Protein AF-G8C6I3-F1 (afdb_monomer_lite)

Organism: Neotoma floridana (NCBI:txid42409)

Secondary structure (DSSP, 8-state):
-HHHHHHHHHHHHHTT-S---------------SSS---EEEEPTTS-EEEEE--SS--TT--S----

pLDDT: mean 96.06, std 3.21, range [85.31, 98.81]

Structure (mmCIF, N/CA/C/O backbone):
data_AF-G8C6I3-F1
#
_entry.id   AF-G8C6I3-F1
#
loop_
_atom_site.group_PDB
_atom_site.id
_atom_site.type_symbol
_atom_site.label_atom_id
_atom_site.label_alt_id
_atom_site.label_comp_id
_atom_site.label_asym_id
_atom_site.label_entity_id
_atom_site.label_seq_id
_atom_site.pdbx_PDB_ins_code
_atom_site.Cartn_x
_atom_site.Cartn_y
_atom_site.Cartn_z
_atom_site.occupancy
_atom_site.B_iso_or_equiv
_atom_site.auth_seq_id
_atom_site.auth_comp_id
_atom_site.auth_asym_id
_atom_site.auth_atom_id
_atom_site.pdbx_PDB_model_num
ATOM 1 N N . ASP A 1 1 ? -1.415 3.781 9.562 1.00 96.50 1 ASP A N 1
ATOM 2 C CA . ASP A 1 1 ? -2.768 3.383 9.153 1.00 96.50 1 ASP A CA 1
ATOM 3 C C . ASP A 1 1 ? -3.458 2.640 10.285 1.00 96.50 1 ASP A C 1
ATOM 5 O O . ASP A 1 1 ? -4.307 3.230 10.931 1.00 96.50 1 ASP A O 1
ATOM 9 N N . GLU A 1 2 ? -2.981 1.450 10.655 1.00 97.94 2 GLU A N 1
ATOM 10 C CA . GLU A 1 2 ? -3.565 0.646 11.744 1.00 97.94 2 GLU A CA 1
ATOM 11 C C . GLU A 1 2 ? -3.664 1.378 13.098 1.00 97.94 2 GLU A C 1
ATOM 13 O O . GLU A 1 2 ? -4.731 1.403 13.699 1.00 97.94 2 GLU A O 1
ATOM 18 N N . ASN A 1 3 ? -2.603 2.066 13.541 1.00 98.44 3 ASN A N 1
ATOM 19 C CA . ASN A 1 3 ? -2.664 2.867 14.775 1.00 98.44 3 ASN A CA 1
ATOM 20 C C . ASN A 1 3 ? -3.770 3.935 14.726 1.00 98.44 3 ASN A C 1
ATOM 22 O O . ASN A 1 3 ? -4.504 4.097 15.691 1.00 98.44 3 ASN A O 1
ATOM 26 N N . LEU A 1 4 ? -3.933 4.615 13.584 1.00 98.56 4 LEU A N 1
ATOM 27 C CA . LEU A 1 4 ? -4.986 5.617 13.410 1.00 98.56 4 LEU A CA 1
ATOM 28 C C . LEU A 1 4 ? -6.376 4.965 13.417 1.00 98.56 4 LEU A C 1
ATOM 30 O O . LEU A 1 4 ? -7.318 5.545 13.950 1.00 98.56 4 LEU A O 1
ATOM 34 N N . ALA A 1 5 ? -6.509 3.758 12.860 1.00 98.56 5 ALA A N 1
ATOM 35 C CA . ALA A 1 5 ? -7.750 2.995 12.938 1.00 98.56 5 ALA A CA 1
ATOM 36 C C . ALA A 1 5 ? -8.116 2.668 14.398 1.00 98.56 5 ALA A C 1
ATOM 38 O O . ALA A 1 5 ? -9.264 2.875 14.787 1.00 98.56 5 ALA A O 1
ATOM 39 N N . TYR A 1 6 ? -7.146 2.254 15.225 1.00 98.44 6 TYR A N 1
ATOM 40 C CA . TYR A 1 6 ? -7.355 2.055 16.666 1.00 98.44 6 TYR A CA 1
ATOM 41 C C . TYR A 1 6 ? -7.688 3.356 17.400 1.00 98.44 6 TYR A C 1
ATOM 43 O O . TYR A 1 6 ? -8.578 3.372 18.249 1.00 98.44 6 TYR A O 1
ATOM 51 N N . ASP A 1 7 ? -7.032 4.462 17.051 1.00 98.69 7 ASP A N 1
ATOM 52 C CA . ASP A 1 7 ? -7.313 5.768 17.651 1.00 98.69 7 ASP A CA 1
ATOM 53 C C . ASP A 1 7 ? -8.750 6.231 17.357 1.00 98.69 7 ASP A C 1
ATOM 55 O O . ASP A 1 7 ? -9.421 6.777 18.235 1.00 98.69 7 ASP A O 1
ATOM 59 N N . ILE A 1 8 ? -9.245 6.001 16.138 1.00 98.69 8 ILE A N 1
ATOM 60 C CA . ILE A 1 8 ? -10.624 6.321 15.740 1.00 98.69 8 ILE A CA 1
ATOM 61 C C . ILE A 1 8 ? -11.627 5.381 16.419 1.00 98.69 8 ILE A C 1
ATOM 63 O O . ILE A 1 8 ? -12.659 5.838 16.907 1.00 98.69 8 ILE A O 1
ATOM 67 N N . GLU A 1 9 ? -11.332 4.082 16.485 1.00 98.62 9 GLU A N 1
ATOM 68 C CA . GLU A 1 9 ? -12.172 3.102 17.180 1.00 98.62 9 GLU A CA 1
ATOM 69 C C . GLU A 1 9 ? -12.363 3.480 18.658 1.00 98.62 9 GLU A C 1
ATOM 71 O O . GLU A 1 9 ? -13.493 3.495 19.152 1.00 98.62 9 GLU A O 1
ATOM 76 N N . ASN A 1 10 ? -11.282 3.872 19.340 1.00 98.56 10 ASN A N 1
ATOM 77 C CA . ASN A 1 10 ? -11.330 4.347 20.723 1.00 98.56 10 ASN A CA 1
ATOM 78 C C . ASN A 1 10 ? -12.195 5.608 20.862 1.00 98.56 10 ASN A C 1
ATOM 80 O O . ASN A 1 10 ? -13.066 5.662 21.729 1.00 98.56 10 ASN A O 1
ATOM 84 N N . GLN A 1 11 ? -12.043 6.585 19.962 1.00 98.81 11 GLN A N 1
ATOM 85 C CA . GLN A 1 11 ? -12.899 7.779 19.950 1.00 98.81 11 GLN A CA 1
ATOM 86 C C . GLN A 1 11 ? -14.383 7.433 19.745 1.00 98.81 11 GLN A C 1
ATOM 88 O O . GLN A 1 11 ? -15.254 8.024 20.380 1.00 98.81 11 GLN A O 1
ATOM 93 N N . PHE A 1 12 ? -14.706 6.452 18.899 1.00 98.75 12 PHE A N 1
ATOM 94 C CA . PHE A 1 12 ? -16.086 5.992 18.714 1.00 98.75 12 PHE A CA 1
ATOM 95 C C . PHE A 1 12 ? -16.666 5.337 19.972 1.00 98.75 12 PHE A C 1
ATOM 97 O O . PHE A 1 12 ? -17.849 5.535 20.275 1.00 98.75 12 PHE A O 1
ATOM 104 N N . HIS A 1 13 ? -15.846 4.601 20.726 1.00 98.31 13 HIS A N 1
ATOM 105 C CA . HIS A 1 13 ? -16.230 4.102 22.044 1.00 98.31 13 HIS A CA 1
ATOM 106 C C . HIS A 1 13 ? -16.462 5.246 23.043 1.00 98.31 13 HIS A C 1
ATOM 108 O O . HIS A 1 13 ? -17.477 5.230 23.745 1.00 98.31 13 HIS A O 1
ATOM 114 N N . ASP A 1 14 ? -15.607 6.272 23.050 1.00 98.56 14 ASP A N 1
ATOM 115 C CA . ASP A 1 14 ? -15.748 7.451 23.918 1.00 98.56 14 ASP A CA 1
ATOM 116 C C . ASP A 1 14 ? -17.014 8.264 23.606 1.00 98.56 14 ASP A C 1
ATOM 118 O O . ASP A 1 14 ? -17.684 8.769 24.513 1.00 98.56 14 ASP A O 1
ATOM 122 N N . PHE A 1 15 ? -17.407 8.331 22.331 1.00 98.50 15 PHE A N 1
ATOM 123 C CA . PHE A 1 15 ? -18.667 8.941 21.893 1.00 98.50 15 PHE A CA 1
ATOM 124 C C . PHE A 1 15 ? -19.907 8.099 22.209 1.00 98.50 15 PHE A C 1
ATOM 126 O O . PHE A 1 15 ? -21.028 8.554 21.972 1.00 98.50 15 PHE A O 1
ATOM 133 N N . LYS A 1 16 ? -19.735 6.898 22.776 1.00 98.12 16 LYS A N 1
ATOM 134 C CA . LYS A 1 16 ? -20.822 5.991 23.174 1.00 98.12 16 LYS A CA 1
ATOM 135 C C . LYS A 1 16 ? -21.749 5.635 22.009 1.00 98.12 16 LYS A C 1
ATOM 137 O O . LYS A 1 16 ? -22.965 5.532 22.185 1.00 98.12 16 LYS A O 1
ATOM 142 N N . LEU A 1 17 ? -21.183 5.442 20.814 1.00 98.44 17 LEU A N 1
ATOM 143 C CA . LEU A 1 17 ? -21.941 4.909 19.684 1.00 98.44 17 LEU A CA 1
ATOM 144 C C . LEU A 1 17 ? -22.497 3.525 20.041 1.00 98.44 17 LEU A C 1
ATOM 146 O O . LEU A 1 17 ? -21.851 2.740 20.735 1.00 98.44 17 LEU A O 1
ATOM 150 N N . SER A 1 18 ? -23.702 3.209 19.561 1.00 97.88 18 SER A N 1
ATOM 151 C CA . SER A 1 18 ? -24.418 1.992 19.972 1.00 97.88 18 SER A CA 1
ATOM 152 C C . SER A 1 18 ? -23.666 0.697 19.652 1.00 97.88 18 SER A C 1
ATOM 154 O O . SER A 1 18 ? -23.844 -0.300 20.347 1.00 97.88 18 SER A O 1
ATOM 156 N N . LYS A 1 19 ? -22.844 0.696 18.596 1.00 98.00 19 LYS A N 1
ATOM 157 C CA . LYS A 1 19 ? -21.981 -0.426 18.227 1.00 98.00 19 LYS A CA 1
ATOM 158 C C . LYS A 1 19 ? -20.781 0.077 17.430 1.00 98.00 19 LYS A C 1
ATOM 160 O O . LYS A 1 19 ? -20.948 0.868 16.507 1.00 98.00 19 LYS A O 1
ATOM 165 N N . VAL A 1 20 ? -19.604 -0.440 17.761 1.00 98.19 20 VAL A N 1
ATOM 166 C CA . VAL A 1 20 ? -18.335 -0.210 17.060 1.00 98.19 20 VAL A CA 1
ATOM 167 C C . VAL A 1 20 ? -17.712 -1.583 16.816 1.00 98.19 20 VAL A C 1
ATOM 169 O O . VAL A 1 20 ? -17.790 -2.450 17.688 1.00 98.19 20 VAL A O 1
ATOM 172 N N . TRP A 1 21 ? -17.200 -1.831 15.614 1.00 98.25 21 TRP A N 1
ATOM 173 C CA . TRP A 1 21 ? -16.571 -3.101 15.251 1.00 98.25 21 TRP A CA 1
ATOM 174 C C . TRP A 1 21 ? -15.556 -2.894 14.127 1.00 98.25 21 TRP A C 1
ATOM 176 O O . TRP A 1 21 ? -15.634 -1.915 13.385 1.00 98.25 21 TRP A O 1
ATOM 186 N N . ARG A 1 22 ? -14.631 -3.845 13.994 1.00 98.44 22 ARG A N 1
ATOM 187 C CA . ARG A 1 22 ? -13.631 -3.893 12.923 1.00 98.44 22 ARG A CA 1
ATOM 188 C C . ARG A 1 22 ? -14.122 -4.786 11.792 1.00 98.44 22 ARG A C 1
ATOM 190 O O . ARG A 1 22 ? -14.785 -5.792 12.044 1.00 98.44 22 ARG A O 1
ATOM 197 N N . ASP A 1 23 ? -13.767 -4.427 10.568 1.00 98.19 23 ASP A N 1
ATOM 198 C CA . ASP A 1 23 ? -14.041 -5.213 9.368 1.00 98.19 23 ASP A CA 1
ATOM 199 C C . ASP A 1 23 ? -12.715 -5.460 8.636 1.00 98.19 23 ASP A C 1
ATOM 201 O O . ASP A 1 23 ? -12.155 -4.554 8.019 1.00 98.19 23 ASP A O 1
ATOM 205 N N . GLU A 1 24 ? -12.155 -6.658 8.805 1.00 98.00 24 GLU A N 1
ATOM 206 C CA . GLU A 1 24 ? -10.808 -7.006 8.341 1.00 98.00 24 GLU A CA 1
ATOM 207 C C . GLU A 1 24 ? -10.848 -7.679 6.964 1.00 98.00 24 GLU A C 1
ATOM 209 O O . GLU A 1 24 ? -11.595 -8.634 6.747 1.00 98.00 24 GLU A O 1
ATOM 214 N N . HIS A 1 25 ? -9.991 -7.218 6.045 1.00 98.00 25 HIS A N 1
ATOM 215 C CA . HIS A 1 25 ? -9.888 -7.751 4.684 1.00 98.00 25 HIS A CA 1
ATOM 216 C C . HIS A 1 25 ? -8.437 -7.875 4.228 1.00 98.00 25 HIS A C 1
ATOM 21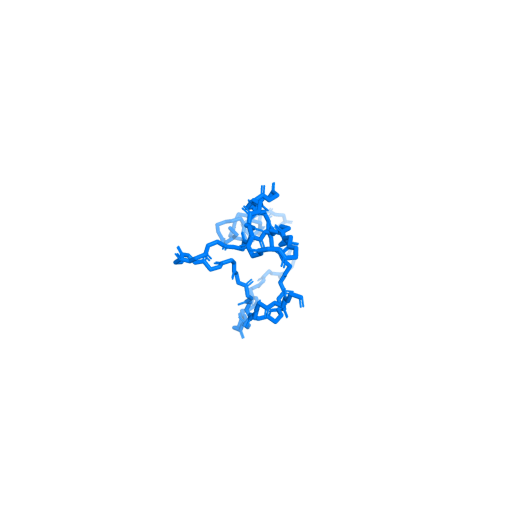8 O O . HIS A 1 25 ? -7.623 -6.979 4.445 1.00 98.00 25 HIS A O 1
ATOM 224 N N . TYR A 1 26 ? -8.142 -8.946 3.489 1.00 97.81 26 TYR A N 1
ATOM 225 C CA . TYR A 1 26 ? -6.859 -9.136 2.814 1.00 97.81 26 TYR A CA 1
ATOM 226 C C . TYR A 1 26 ? -7.018 -8.847 1.323 1.00 97.81 26 TYR A C 1
ATOM 228 O O . TYR A 1 26 ? -7.647 -9.610 0.588 1.00 97.81 26 TYR A O 1
ATOM 236 N N . VAL A 1 27 ? -6.428 -7.743 0.867 1.00 97.56 27 VAL A N 1
ATOM 237 C CA . VAL A 1 27 ? -6.495 -7.294 -0.529 1.00 97.56 27 VAL A CA 1
ATOM 238 C C . VAL A 1 27 ? -5.097 -7.132 -1.119 1.00 97.56 27 VAL A C 1
ATOM 240 O O . VAL A 1 27 ? -4.136 -6.812 -0.421 1.00 97.56 27 VAL A O 1
ATOM 243 N N . LYS A 1 28 ? -4.964 -7.359 -2.429 1.00 97.81 28 LYS A N 1
ATOM 244 C CA . LYS A 1 28 ? -3.701 -7.126 -3.138 1.00 97.81 28 LYS A CA 1
ATOM 245 C C . LYS A 1 28 ? -3.592 -5.655 -3.504 1.00 97.81 28 LYS A C 1
ATOM 247 O O . LYS A 1 28 ? -4.319 -5.215 -4.383 1.00 97.81 28 LYS A O 1
ATOM 252 N N . ILE A 1 29 ? -2.647 -4.949 -2.896 1.00 97.19 29 ILE A N 1
ATOM 253 C CA . ILE A 1 29 ? -2.217 -3.613 -3.323 1.00 97.19 29 ILE A CA 1
ATOM 254 C C . ILE A 1 29 ? -0.907 -3.712 -4.114 1.00 97.19 29 ILE A C 1
ATOM 256 O O . ILE A 1 29 ? -0.103 -4.615 -3.881 1.00 97.19 29 ILE A O 1
ATOM 260 N N . GLN A 1 30 ? -0.680 -2.797 -5.057 1.00 96.88 30 GLN A N 1
ATOM 261 C CA . GLN A 1 30 ? 0.633 -2.621 -5.685 1.00 96.88 30 GLN A CA 1
ATOM 262 C C . GLN A 1 30 ? 1.336 -1.451 -5.004 1.00 96.88 30 GLN A C 1
ATOM 264 O O . GLN A 1 30 ? 0.713 -0.416 -4.806 1.00 96.88 30 GLN A O 1
ATOM 269 N N . VAL A 1 31 ? 2.620 -1.608 -4.693 1.00 95.69 31 VAL A N 1
ATOM 270 C CA . VAL A 1 31 ? 3.492 -0.533 -4.202 1.00 95.69 31 VAL A CA 1
ATOM 271 C C . VAL A 1 31 ? 4.682 -0.354 -5.140 1.00 95.69 31 VAL A C 1
ATOM 273 O O . VAL A 1 31 ? 4.960 -1.224 -5.970 1.00 95.69 31 VAL A O 1
ATOM 276 N N . LYS A 1 32 ? 5.391 0.772 -5.019 1.00 94.50 32 LYS A N 1
ATOM 277 C CA . LYS A 1 32 ? 6.626 1.022 -5.773 1.00 94.50 32 LYS A CA 1
ATOM 278 C C . LYS A 1 32 ? 7.660 -0.078 -5.496 1.00 94.50 32 LYS A C 1
ATOM 280 O O . LYS A 1 32 ? 7.815 -0.517 -4.357 1.00 94.50 32 LYS A O 1
ATOM 285 N N . GLY A 1 33 ? 8.373 -0.506 -6.538 1.00 90.38 33 GLY A N 1
ATOM 286 C CA . GLY A 1 33 ? 9.465 -1.470 -6.409 1.00 90.38 33 GLY A CA 1
ATOM 287 C C . GLY A 1 33 ? 10.605 -0.925 -5.543 1.00 90.38 33 GLY A C 1
ATOM 288 O O . GLY A 1 33 ? 10.972 0.242 -5.659 1.00 90.38 33 GLY A O 1
ATOM 289 N N . SER A 1 34 ? 11.167 -1.770 -4.676 1.00 85.31 34 SER A N 1
ATOM 290 C CA . SER A 1 34 ? 12.267 -1.402 -3.770 1.00 85.31 34 SER A CA 1
ATOM 291 C C . SER A 1 34 ? 13.659 -1.592 -4.378 1.00 85.31 34 SER A C 1
ATOM 293 O O . SER A 1 34 ?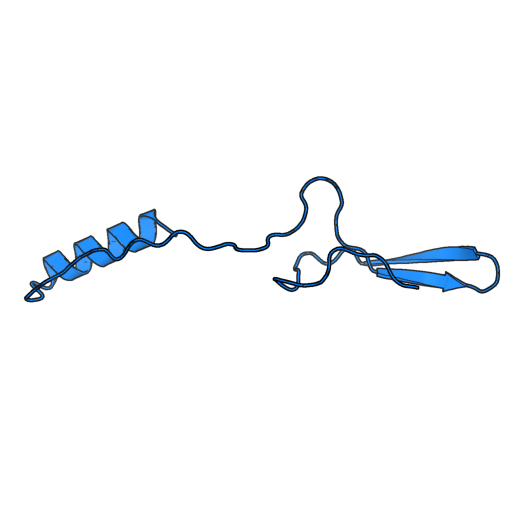 14.607 -0.954 -3.936 1.00 85.31 34 SER A O 1
ATOM 295 N N . VAL A 1 35 ? 13.787 -2.471 -5.378 1.00 87.69 35 VAL A N 1
ATOM 296 C CA . VAL A 1 35 ? 15.077 -2.824 -5.999 1.00 87.69 35 VAL A CA 1
ATOM 297 C C . VAL A 1 35 ? 15.422 -1.893 -7.161 1.00 87.69 35 VAL A C 1
ATOM 299 O O . VAL A 1 35 ? 16.576 -1.507 -7.311 1.00 87.69 35 VAL A O 1
ATOM 302 N N . ALA A 1 36 ? 14.429 -1.522 -7.972 1.00 90.06 36 ALA A N 1
ATOM 303 C CA . ALA A 1 36 ? 14.602 -0.636 -9.116 1.00 90.06 36 ALA A CA 1
ATOM 304 C C . ALA A 1 36 ? 13.518 0.455 -9.098 1.00 90.06 36 ALA A C 1
ATOM 306 O O . ALA A 1 36 ? 12.329 0.118 -9.052 1.00 90.06 36 ALA A O 1
ATOM 307 N N . PRO A 1 37 ? 13.895 1.748 -9.113 1.00 93.69 37 PRO A N 1
ATOM 308 C CA . PRO A 1 37 ? 12.928 2.827 -9.232 1.00 93.69 37 PRO A CA 1
ATOM 309 C C . PRO A 1 37 ? 12.352 2.880 -10.652 1.00 93.69 37 PRO A C 1
ATOM 311 O O . PRO A 1 37 ? 13.027 2.549 -11.626 1.00 93.69 37 PRO A O 1
ATOM 314 N N . ASN A 1 38 ? 11.117 3.370 -10.775 1.00 96.50 38 ASN A N 1
ATOM 315 C CA . ASN A 1 38 ? 10.586 3.791 -12.071 1.00 96.50 38 ASN A CA 1
ATOM 316 C C . ASN A 1 38 ? 11.452 4.932 -12.622 1.00 96.50 38 ASN A C 1
ATOM 318 O O . ASN A 1 38 ? 11.923 5.769 -11.849 1.00 96.50 38 ASN A O 1
ATOM 322 N N . SER A 1 39 ? 11.620 4.995 -13.939 1.00 96.25 39 SER A N 1
ATOM 323 C CA . SER A 1 39 ? 12.364 6.068 -14.598 1.00 96.25 39 SER A CA 1
ATOM 324 C C . SER A 1 39 ? 11.705 6.464 -15.910 1.00 96.25 39 SER A C 1
ATOM 326 O O . SER A 1 39 ? 10.991 5.666 -16.518 1.00 96.25 39 SER A O 1
ATOM 328 N N . VAL A 1 40 ? 11.944 7.704 -16.324 1.00 97.44 40 VAL A N 1
ATOM 329 C CA . VAL A 1 40 ? 11.564 8.218 -17.639 1.00 97.44 40 VAL A CA 1
ATOM 330 C C . VAL A 1 40 ? 12.835 8.692 -18.328 1.00 97.44 40 VAL A C 1
ATOM 332 O O . VAL A 1 40 ? 13.593 9.490 -17.769 1.00 97.44 40 VAL A O 1
ATOM 335 N N . THR A 1 41 ? 13.085 8.194 -19.535 1.00 96.94 41 THR A N 1
ATOM 336 C CA . THR A 1 41 ? 14.274 8.523 -20.326 1.00 96.94 41 THR A CA 1
ATOM 337 C C . THR A 1 41 ? 13.879 8.925 -21.743 1.00 96.94 41 THR A C 1
ATOM 339 O O . THR A 1 41 ? 12.862 8.488 -22.275 1.00 96.94 41 THR A O 1
ATOM 342 N N . ILE A 1 42 ? 14.687 9.787 -22.357 1.00 97.00 42 ILE A N 1
ATOM 343 C CA . ILE A 1 42 ? 14.612 10.105 -23.783 1.00 97.00 42 ILE A CA 1
ATOM 344 C C . ILE A 1 42 ? 15.757 9.370 -24.475 1.00 97.00 42 ILE A C 1
ATOM 346 O O . ILE A 1 42 ? 16.922 9.550 -24.115 1.00 97.00 42 ILE A O 1
ATOM 350 N N . THR A 1 43 ? 15.426 8.567 -25.483 1.00 95.50 43 THR A N 1
ATOM 351 C CA . THR A 1 43 ? 16.385 7.922 -26.382 1.00 95.50 43 THR A CA 1
ATOM 352 C C . THR A 1 43 ? 16.517 8.734 -27.666 1.00 95.50 43 THR A C 1
ATOM 354 O O . THR A 1 43 ? 15.525 9.144 -28.270 1.00 95.50 43 THR A O 1
ATOM 357 N N . ASN A 1 44 ? 17.748 8.993 -28.106 1.00 91.25 44 ASN A N 1
ATOM 358 C CA . ASN A 1 44 ? 17.989 9.573 -29.428 1.00 91.25 44 ASN A CA 1
ATOM 359 C C . ASN A 1 44 ? 18.259 8.475 -30.476 1.00 91.25 44 ASN A C 1
ATOM 361 O O . ASN A 1 44 ? 18.528 7.320 -30.143 1.00 91.25 44 ASN A O 1
ATOM 365 N N . ALA A 1 45 ? 18.227 8.843 -31.760 1.00 90.25 45 ALA A N 1
ATOM 366 C CA . ALA A 1 45 ? 18.413 7.900 -32.868 1.00 90.25 45 ALA A CA 1
ATOM 367 C C . ALA A 1 45 ? 19.788 7.198 -32.883 1.00 90.25 45 ALA A C 1
ATOM 369 O O . ALA A 1 45 ? 19.938 6.162 -33.525 1.00 90.25 45 AL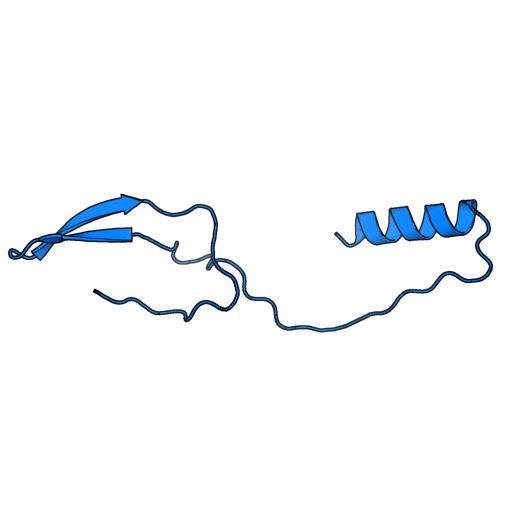A A O 1
ATOM 370 N N . SER A 1 46 ? 20.789 7.745 -32.188 1.00 87.88 46 SER A N 1
ATOM 371 C CA . SER A 1 46 ? 22.125 7.158 -32.047 1.00 87.88 46 SER A CA 1
ATOM 372 C C . SER A 1 46 ? 22.294 6.309 -30.778 1.00 87.88 46 SER A C 1
ATOM 374 O O . SER A 1 46 ? 23.402 5.853 -30.504 1.00 87.88 46 SER A O 1
ATOM 376 N N . GLY A 1 47 ? 21.219 6.067 -30.018 1.00 85.69 47 GLY A N 1
ATOM 377 C CA . GLY A 1 47 ? 21.218 5.209 -28.827 1.00 85.69 47 GLY A CA 1
ATOM 378 C C . GLY A 1 47 ? 21.679 5.892 -27.535 1.00 85.69 47 GLY A C 1
ATOM 379 O O . GLY A 1 47 ? 21.883 5.227 -26.524 1.00 85.69 47 GLY A O 1
ATOM 380 N N . GLY A 1 48 ? 21.848 7.214 -27.543 1.00 91.81 48 GLY A N 1
ATOM 381 C CA . GLY A 1 48 ? 22.096 8.001 -26.340 1.00 91.81 48 GLY A CA 1
ATOM 382 C C . GLY A 1 48 ? 20.848 8.084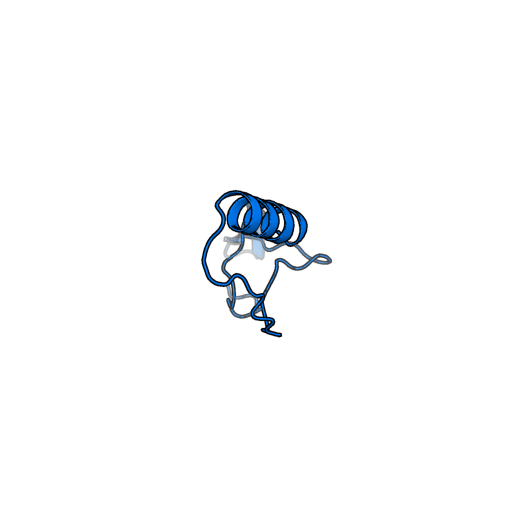 -25.459 1.00 91.81 48 GLY A C 1
ATOM 383 O O . GLY A 1 48 ? 19.755 8.355 -25.958 1.00 91.81 48 GLY A O 1
ATOM 384 N N . LEU A 1 49 ? 21.033 7.882 -24.152 1.00 93.62 49 LEU A N 1
ATOM 385 C CA . LEU A 1 49 ? 19.995 7.980 -23.126 1.00 93.62 49 LEU A CA 1
ATOM 386 C C . LEU A 1 49 ? 20.136 9.290 -22.347 1.00 93.62 49 LEU A C 1
ATOM 388 O 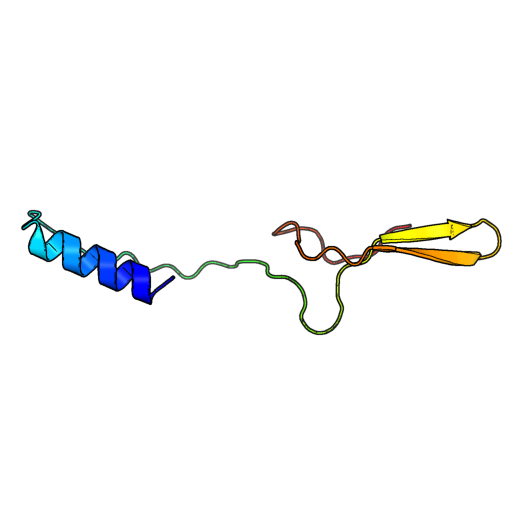O . LEU A 1 49 ? 21.203 9.584 -21.807 1.00 93.62 49 LEU A O 1
ATOM 392 N N . TYR A 1 50 ? 19.046 10.045 -22.245 1.00 95.56 50 TYR A N 1
ATOM 393 C CA . TYR A 1 50 ? 18.930 11.195 -21.356 1.00 95.56 50 TYR A CA 1
ATOM 394 C C . TYR A 1 50 ? 17.883 10.906 -20.282 1.00 95.56 50 TYR A C 1
ATOM 396 O O . TYR A 1 50 ? 16.713 10.685 -20.593 1.00 95.56 50 TYR A O 1
ATOM 404 N N . LEU A 1 51 ? 18.305 10.887 -19.019 1.00 96.69 51 LEU A N 1
ATOM 405 C CA . LEU A 1 51 ? 17.397 10.735 -17.887 1.00 96.69 51 LEU A CA 1
ATOM 406 C C . LEU A 1 51 ? 16.548 12.000 -17.736 1.00 96.69 51 LEU A C 1
ATOM 408 O O . LEU A 1 51 ? 17.093 13.082 -17.534 1.00 96.69 51 LEU A O 1
ATOM 412 N N . VAL A 1 52 ? 15.226 11.842 -17.793 1.00 97.31 52 VAL A N 1
ATOM 413 C CA . VAL A 1 52 ? 14.272 12.917 -17.502 1.00 97.31 52 VAL A CA 1
ATOM 414 C C . VAL A 1 52 ? 14.022 12.974 -16.001 1.00 97.31 52 VAL A C 1
ATOM 416 O O . VAL A 1 52 ? 14.224 14.014 -15.384 1.00 97.31 52 VAL A O 1
ATOM 419 N N . GLU A 1 53 ? 13.629 11.848 -15.402 1.00 97.62 53 GLU A N 1
ATOM 420 C CA . GLU A 1 53 ? 13.348 11.774 -13.968 1.00 97.62 53 GLU A CA 1
ATOM 421 C C . GLU A 1 53 ? 13.308 10.338 -13.426 1.00 97.62 53 GLU A C 1
ATOM 423 O O . GLU A 1 53 ? 13.125 9.365 -14.164 1.00 97.62 53 GLU A O 1
ATOM 428 N N . TYR A 1 54 ? 13.413 10.238 -12.099 1.00 96.81 54 TYR A N 1
ATOM 429 C CA . TYR A 1 54 ? 12.981 9.087 -11.308 1.00 96.81 54 TYR A CA 1
ATOM 430 C C . TYR A 1 54 ? 11.742 9.501 -10.505 1.00 96.81 54 TYR A C 1
ATOM 432 O O . TYR A 1 54 ? 11.905 10.071 -9.422 1.00 96.81 54 TYR A O 1
ATOM 440 N N . PRO A 1 55 ? 10.512 9.247 -10.993 1.00 96.69 55 PRO A N 1
ATOM 441 C CA . PRO A 1 55 ? 9.312 9.706 -10.306 1.00 96.69 55 PRO A CA 1
ATOM 442 C C . PRO A 1 55 ? 9.263 9.183 -8.869 1.00 96.69 55 PRO A C 1
ATOM 444 O O . PRO A 1 55 ? 9.449 7.984 -8.623 1.00 96.69 55 PRO A O 1
ATOM 447 N N . GLU A 1 56 ? 9.021 10.069 -7.901 1.00 94.56 56 GLU A N 1
ATOM 448 C CA . GLU A 1 56 ? 8.893 9.675 -6.494 1.00 94.56 56 GLU A CA 1
ATOM 449 C C . GLU A 1 56 ? 7.618 8.850 -6.278 1.00 94.56 56 GLU A C 1
ATOM 451 O O . GLU A 1 56 ? 7.682 7.767 -5.686 1.00 94.56 56 GLU A O 1
ATOM 456 N N . GLY A 1 57 ? 6.503 9.313 -6.853 1.00 95.56 57 GLY A N 1
ATOM 457 C CA . GLY A 1 57 ? 5.226 8.604 -6.898 1.00 95.56 57 GLY A CA 1
ATOM 458 C C . GLY A 1 57 ? 5.185 7.447 -7.905 1.00 95.56 57 GLY A C 1
ATOM 459 O O . GLY A 1 57 ? 6.124 7.190 -8.658 1.00 95.56 57 GLY A O 1
ATOM 460 N N . TYR A 1 58 ? 4.066 6.724 -7.916 1.00 97.06 58 TYR A N 1
ATOM 461 C CA . TYR A 1 58 ? 3.789 5.643 -8.863 1.00 97.06 58 TYR A CA 1
ATOM 462 C C . TYR A 1 58 ? 2.280 5.537 -9.118 1.00 97.06 58 TYR A C 1
ATOM 464 O O . TYR A 1 58 ? 1.472 5.997 -8.311 1.00 97.06 58 TYR A O 1
ATOM 472 N N . VAL A 1 59 ? 1.898 4.911 -10.231 1.00 97.94 59 VAL A N 1
ATOM 473 C CA . VAL A 1 59 ? 0.498 4.590 -10.540 1.00 97.94 59 VAL A CA 1
ATOM 474 C C . VAL A 1 59 ? 0.228 3.150 -10.119 1.00 97.94 59 VAL A C 1
ATOM 476 O O . VAL A 1 59 ? 0.814 2.221 -10.676 1.00 97.94 59 VAL A O 1
ATOM 479 N N . ALA A 1 60 ? -0.640 2.961 -9.125 1.00 97.56 60 ALA A N 1
ATOM 480 C CA . ALA A 1 60 ? -0.992 1.636 -8.630 1.00 97.56 60 ALA A CA 1
ATOM 481 C C . ALA A 1 60 ? -1.726 0.803 -9.695 1.00 97.56 60 ALA A C 1
ATOM 483 O O . ALA A 1 60 ? -2.546 1.309 -10.458 1.00 97.56 60 ALA A O 1
ATOM 484 N N . TYR A 1 61 ? -1.417 -0.490 -9.714 1.00 97.06 61 TYR A N 1
ATOM 485 C CA . TYR A 1 61 ? -1.816 -1.488 -10.709 1.00 97.06 61 TYR A CA 1
ATOM 486 C C . TYR A 1 61 ? -1.333 -1.220 -12.141 1.00 97.06 61 TYR A C 1
ATOM 488 O O . TYR A 1 61 ? -1.772 -1.903 -13.069 1.00 97.06 61 TYR A O 1
ATOM 496 N N . SER A 1 62 ? -0.389 -0.291 -12.334 1.00 97.19 62 SER A N 1
ATOM 497 C CA . SER A 1 62 ? 0.293 -0.145 -13.618 1.00 97.19 62 SER A CA 1
ATOM 498 C C . SER A 1 62 ? 1.053 -1.427 -13.966 1.00 97.19 62 SER A C 1
ATOM 500 O O . SER A 1 62 ? 1.580 -2.135 -13.095 1.00 97.19 62 SER A O 1
ATOM 502 N N . LYS A 1 63 ? 1.107 -1.749 -15.261 1.00 97.38 63 LYS A N 1
ATOM 503 C CA . LYS A 1 63 ? 1.833 -2.918 -15.751 1.00 97.38 63 LYS A CA 1
ATOM 504 C C . LYS A 1 63 ? 3.324 -2.735 -15.456 1.00 97.38 63 LYS A C 1
ATOM 506 O O . LYS A 1 63 ? 3.931 -1.776 -15.913 1.00 97.38 63 LYS A O 1
ATOM 511 N N . ALA A 1 64 ? 3.918 -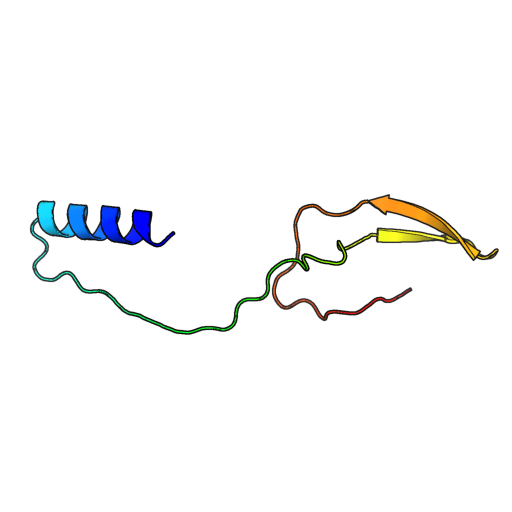3.680 -14.730 1.00 95.62 64 ALA A N 1
ATOM 512 C CA . ALA A 1 64 ? 5.360 -3.712 -14.499 1.00 95.62 64 ALA A CA 1
ATOM 513 C C . ALA A 1 64 ? 6.083 -4.114 -15.795 1.00 95.62 64 ALA A C 1
ATOM 515 O O . ALA A 1 64 ? 6.195 -5.301 -16.109 1.00 95.62 64 ALA A O 1
ATOM 516 N N . THR A 1 65 ? 6.481 -3.121 -16.587 1.00 96.62 65 THR A N 1
ATOM 517 C CA . THR A 1 65 ? 7.163 -3.296 -17.870 1.00 96.62 65 THR A CA 1
ATOM 518 C C . THR A 1 65 ? 7.891 -2.010 -18.266 1.00 96.62 65 THR A C 1
ATOM 520 O O . THR A 1 65 ? 7.679 -0.963 -17.658 1.00 96.62 65 THR A O 1
ATOM 523 N N . GLU A 1 66 ? 8.731 -2.105 -19.289 1.00 95.56 66 GLU A N 1
ATOM 524 C CA . GLU A 1 66 ? 9.407 -0.988 -19.939 1.00 95.56 66 GLU A CA 1
ATOM 525 C C . GLU A 1 66 ? 8.953 -0.958 -21.401 1.00 95.56 66 GLU A C 1
ATOM 527 O O . GLU A 1 66 ? 8.831 -2.008 -22.037 1.00 95.56 66 GLU A O 1
ATOM 532 N N . VAL A 1 67 ? 8.669 0.234 -21.917 1.00 95.69 67 VAL A N 1
ATOM 533 C CA . VAL A 1 67 ? 8.320 0.466 -23.323 1.00 95.69 67 VAL A CA 1
ATOM 534 C C . VAL A 1 67 ? 9.105 1.675 -23.830 1.00 95.69 67 VAL A C 1
ATOM 536 O O . VAL A 1 67 ? 9.363 2.600 -23.060 1.00 95.69 67 VAL A O 1
ATOM 539 N N . THR A 1 68 ? 9.498 1.655 -25.105 1.00 91.69 68 THR A N 1
ATOM 540 C CA . THR A 1 68 ? 10.247 2.725 -25.788 1.00 91.69 68 THR A CA 1
ATOM 541 C C . THR A 1 68 ? 9.572 3.067 -27.104 1.00 91.69 68 THR A C 1
ATOM 543 O O . THR A 1 68 ? 9.154 2.114 -27.802 1.00 91.69 68 THR A O 1
#

Foldseek 3Di:
DVVVVVVVQVVCVVVVDVDGDDDDDDDDKDDADPPDFDFDWDADPVGDIDTPDRDPDDDIPPDPDDDD

Radius of gyration: 21.74 Å; chains: 1; bounding box: 46×22×57 Å

Sequence (68 aa):
DENLAYDIENQFHDFKLSKVWRDEHYVKIQVKGSVAPNSVTITNASGGLYLVEYPEGYVAYSKATEVT